Protein AF-A0A644Y5A4-F1 (afdb_monomer_lite)

Radius of gyration: 28.27 Å; chains: 1; bounding box: 52×27×98 Å

pLDDT: mean 76.36, std 12.82, range [35.81, 95.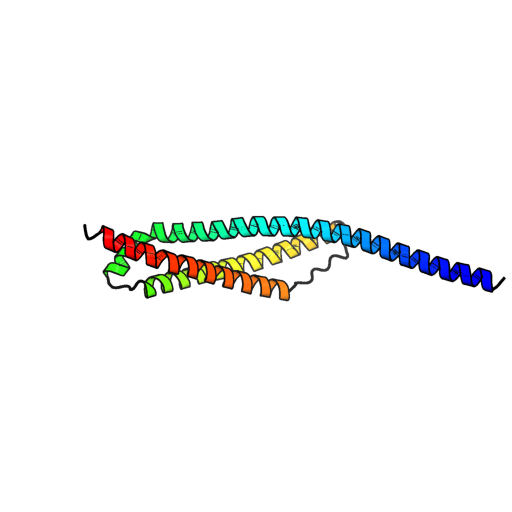69]

InterPro domains:
  IPR003838 ABC3 transporter permease, C-terminal [PF02687] (40-157)
  IPR050250 Macrolide Exporter MacB [PTHR30572] (35-153)

Secondary structure (DSSP, 8-state):
-HHHHHHHHHHHHHHHHHHHHHHHHHHHHHHHHHHHHHHHHHHHHHHHHHHHHHHHHHHHHHHTHHHHHHHHHTT--HHHHHHHHHHHHHHHHHHHHHHHHHHHHHHHHHHHHHHHHTT-TT------HHHHHHHHHHHHHHHHHHHHHHHHHHHHHHHHHHHHT--

Structure (mmCIF, N/CA/C/O backbone):
data_AF-A0A644Y5A4-F1
#
_entry.id   AF-A0A644Y5A4-F1
#
loop_
_atom_site.group_PDB
_atom_site.id
_atom_site.type_symbol
_atom_site.label_atom_id
_atom_site.label_alt_id
_atom_site.label_comp_id
_atom_site.label_asym_id
_atom_site.label_entity_id
_atom_site.label_seq_id
_atom_site.pdbx_PDB_ins_code
_atom_site.Cartn_x
_atom_site.Cartn_y
_atom_site.Cartn_z
_atom_site.occupancy
_atom_site.B_iso_or_equiv
_atom_site.auth_seq_id
_atom_site.auth_comp_id
_atom_site.auth_asym_id
_atom_site.auth_atom_id
_atom_site.pdbx_PDB_model_num
ATOM 1 N N . MET A 1 1 ? 18.375 -9.760 -67.165 1.00 59.16 1 MET A N 1
ATOM 2 C CA . MET A 1 1 ? 19.296 -9.225 -66.135 1.00 59.16 1 MET A CA 1
ATOM 3 C C . MET A 1 1 ? 18.565 -8.330 -65.129 1.00 59.16 1 MET A C 1
ATOM 5 O O . MET A 1 1 ? 18.614 -8.661 -63.956 1.00 59.16 1 MET A O 1
ATOM 9 N N . LYS A 1 2 ? 17.800 -7.303 -65.551 1.00 57.50 2 LYS A N 1
ATOM 10 C CA . LYS A 1 2 ? 16.959 -6.470 -64.651 1.00 57.50 2 LYS A CA 1
ATOM 11 C C . LYS A 1 2 ? 16.031 -7.269 -63.718 1.00 57.50 2 LYS A C 1
ATOM 13 O O . LYS A 1 2 ? 16.106 -7.089 -62.513 1.00 57.50 2 LYS A O 1
ATOM 18 N N . ASN A 1 3 ? 15.277 -8.229 -64.256 1.00 57.84 3 ASN A N 1
ATOM 19 C CA . ASN A 1 3 ? 14.334 -9.038 -63.465 1.00 57.84 3 ASN A CA 1
ATOM 20 C C . ASN A 1 3 ? 15.011 -9.928 -62.403 1.00 57.84 3 ASN A C 1
ATOM 22 O O . ASN A 1 3 ? 14.366 -10.336 -61.447 1.00 57.84 3 ASN A O 1
ATOM 26 N N . TYR A 1 4 ? 16.302 -10.244 -62.568 1.00 63.16 4 TYR A N 1
ATOM 27 C CA . TYR A 1 4 ? 17.053 -11.035 -61.589 1.00 63.16 4 TYR A CA 1
ATOM 28 C C . TYR A 1 4 ? 17.534 -10.150 -60.431 1.00 63.16 4 TYR A C 1
ATOM 30 O O . TYR A 1 4 ? 17.452 -10.552 -59.278 1.00 63.16 4 TYR A O 1
ATOM 38 N N . ILE A 1 5 ? 17.948 -8.914 -60.728 1.00 60.69 5 ILE A N 1
ATOM 39 C CA . ILE A 1 5 ? 18.369 -7.927 -59.723 1.00 60.69 5 ILE A CA 1
ATOM 40 C C . ILE A 1 5 ? 17.177 -7.488 -58.856 1.00 60.69 5 ILE A C 1
ATOM 42 O O . ILE A 1 5 ? 17.292 -7.453 -57.639 1.00 60.69 5 ILE A O 1
ATOM 46 N N . GLU A 1 6 ? 16.005 -7.273 -59.455 1.00 61.16 6 GLU A N 1
ATOM 47 C CA . GLU A 1 6 ? 14.773 -6.898 -58.737 1.00 61.16 6 GLU A CA 1
ATOM 48 C C . GLU A 1 6 ? 14.255 -8.015 -57.807 1.00 61.16 6 GLU A C 1
ATOM 50 O O . GLU A 1 6 ? 13.670 -7.755 -56.758 1.00 61.16 6 GLU A O 1
ATOM 55 N N . SER A 1 7 ? 14.515 -9.282 -58.156 1.00 58.22 7 SER A N 1
ATOM 56 C CA . SER A 1 7 ? 14.173 -10.429 -57.304 1.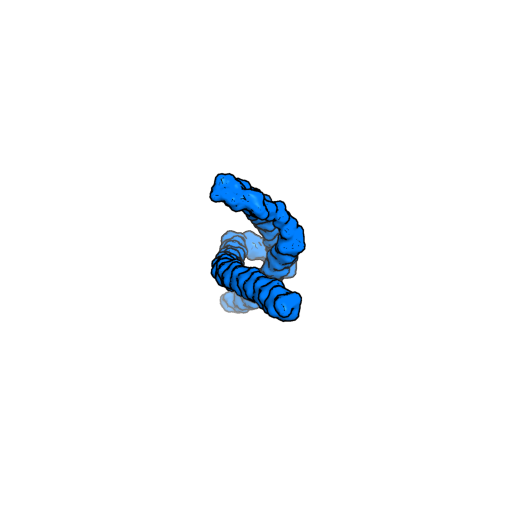00 58.22 7 SER A CA 1
ATOM 57 C C . SER A 1 7 ? 15.124 -10.627 -56.119 1.00 58.22 7 SER A C 1
ATOM 59 O O . SER A 1 7 ? 14.731 -11.240 -55.127 1.00 58.22 7 SER A O 1
ATOM 61 N N . LEU A 1 8 ? 16.357 -10.118 -56.213 1.00 61.16 8 LEU A N 1
ATOM 62 C CA . LEU A 1 8 ? 17.323 -10.131 -55.113 1.00 61.16 8 LEU A CA 1
ATOM 63 C C . LEU A 1 8 ? 17.004 -9.017 -54.109 1.00 61.16 8 LEU A C 1
ATOM 65 O O . LEU A 1 8 ? 16.943 -9.293 -52.917 1.00 61.16 8 LEU A O 1
ATOM 69 N N . ASP A 1 9 ? 16.666 -7.824 -54.602 1.00 63.38 9 ASP A N 1
ATOM 70 C CA . ASP A 1 9 ? 16.280 -6.658 -53.794 1.00 63.38 9 ASP A CA 1
ATOM 71 C C . ASP A 1 9 ? 15.036 -6.936 -52.924 1.00 63.38 9 ASP A C 1
ATOM 73 O O . ASP A 1 9 ? 15.061 -6.790 -51.703 1.00 63.38 9 ASP A O 1
ATOM 77 N N . LYS A 1 10 ? 13.981 -7.513 -53.522 1.00 61.19 10 LYS A N 1
ATOM 78 C CA . LYS A 1 10 ? 12.777 -7.945 -52.785 1.00 61.19 10 LYS A CA 1
ATOM 79 C C . LYS A 1 10 ? 13.045 -9.041 -51.754 1.00 61.19 10 LYS A C 1
ATOM 81 O O . LYS A 1 10 ? 12.351 -9.129 -50.743 1.00 61.19 10 LYS A O 1
ATOM 86 N N . LYS A 1 11 ? 14.001 -9.932 -52.025 1.00 62.38 11 LYS A N 1
ATOM 87 C CA . LYS A 1 11 ? 14.336 -11.034 -51.117 1.00 62.38 11 LYS A CA 1
ATOM 88 C C . LYS A 1 11 ? 15.134 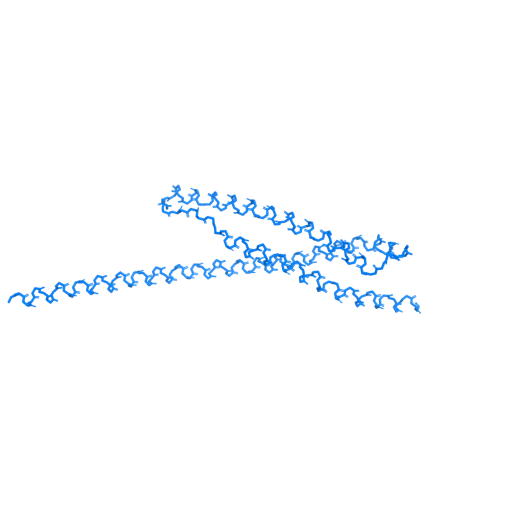-10.525 -49.918 1.00 62.38 11 LYS A C 1
ATOM 90 O O . LYS A 1 11 ? 14.873 -10.990 -48.814 1.00 62.38 11 LYS A O 1
ATOM 95 N N . ASP A 1 12 ? 16.031 -9.563 -50.115 1.00 63.09 12 ASP A N 1
ATOM 96 C CA . ASP A 1 12 ? 16.780 -8.915 -49.035 1.00 63.09 12 ASP A CA 1
ATOM 97 C C . ASP A 1 12 ? 15.883 -8.043 -48.139 1.00 63.09 12 ASP A C 1
ATOM 99 O O . ASP A 1 12 ? 16.025 -8.098 -46.918 1.00 63.09 12 ASP A O 1
ATOM 103 N N . GLU A 1 13 ? 14.885 -7.342 -48.690 1.00 61.03 13 GLU A N 1
ATOM 104 C CA . GLU A 1 13 ? 13.866 -6.618 -47.903 1.00 61.03 13 GLU A CA 1
ATOM 105 C C . GLU A 1 13 ? 13.022 -7.556 -47.022 1.00 61.03 13 GLU A C 1
ATOM 107 O O . GLU A 1 13 ? 12.784 -7.291 -45.837 1.00 61.03 13 GLU A O 1
ATOM 112 N N . HIS A 1 14 ? 12.587 -8.692 -47.574 1.00 62.09 14 HIS A N 1
ATOM 113 C CA . HIS A 1 14 ? 11.854 -9.706 -46.815 1.00 62.09 14 HIS A CA 1
ATOM 114 C C . HIS A 1 14 ? 12.734 -10.427 -45.785 1.00 62.09 14 HIS A C 1
ATOM 116 O O . HIS A 1 14 ? 12.249 -10.790 -44.715 1.00 62.09 14 HIS A O 1
ATOM 122 N N . LEU A 1 15 ? 14.025 -10.617 -46.069 1.00 62.69 15 LEU A N 1
ATOM 123 C CA . LEU A 1 15 ? 14.979 -11.189 -45.118 1.00 62.69 15 LEU A CA 1
ATOM 124 C C . LEU A 1 15 ? 15.313 -10.208 -43.988 1.00 62.69 15 LEU A C 1
ATOM 126 O O . LEU A 1 15 ? 15.423 -10.645 -42.844 1.00 62.69 15 LEU A O 1
ATOM 130 N N . GLN A 1 16 ? 15.421 -8.904 -44.262 1.00 63.84 16 GLN A N 1
ATOM 131 C CA . GLN A 1 16 ? 15.625 -7.882 -43.228 1.00 63.84 16 GLN A CA 1
ATOM 132 C C . GLN A 1 16 ? 14.393 -7.702 -42.345 1.00 63.84 16 GLN A C 1
ATOM 134 O O . GLN A 1 16 ? 14.535 -7.714 -41.127 1.00 63.84 16 GLN A O 1
ATOM 139 N N . SER A 1 17 ? 13.191 -7.611 -42.921 1.00 58.97 17 SER A N 1
ATOM 140 C CA . SER A 1 17 ? 11.951 -7.518 -42.133 1.00 58.97 17 SER A CA 1
ATOM 141 C C . SER A 1 17 ? 11.721 -8.769 -41.285 1.00 58.97 17 SER A C 1
ATOM 143 O O . SER A 1 17 ? 11.555 -8.650 -40.077 1.00 58.97 17 SER A O 1
ATOM 145 N N . ALA A 1 18 ? 11.866 -9.972 -41.853 1.00 64.00 18 ALA A N 1
ATOM 146 C CA . ALA A 1 18 ? 11.739 -11.214 -41.088 1.00 64.00 18 ALA A CA 1
ATOM 147 C C . ALA A 1 18 ? 12.816 -11.376 -39.996 1.00 64.00 18 ALA A C 1
ATOM 149 O O . ALA A 1 18 ? 12.563 -12.018 -38.977 1.00 64.00 18 ALA A O 1
ATOM 150 N N . SER A 1 19 ? 14.014 -10.811 -40.187 1.00 64.62 19 SER A N 1
ATOM 151 C CA . SER A 1 19 ? 15.073 -10.818 -39.165 1.00 64.62 19 SER A CA 1
ATOM 152 C C . SER A 1 19 ? 14.788 -9.810 -38.048 1.00 64.62 19 SER A C 1
ATOM 154 O O . SER A 1 19 ? 14.907 -10.168 -36.879 1.00 64.62 19 SER A O 1
ATOM 156 N N . ILE A 1 20 ? 14.342 -8.595 -38.388 1.00 65.56 20 ILE A N 1
ATOM 157 C CA . ILE A 1 20 ? 13.943 -7.559 -37.422 1.00 65.56 20 ILE A CA 1
ATOM 158 C C . ILE A 1 20 ? 12.722 -8.017 -36.615 1.00 65.56 20 ILE A C 1
ATOM 160 O O . ILE A 1 20 ? 12.717 -7.889 -35.394 1.00 65.56 20 ILE A O 1
ATOM 164 N N . ASP A 1 21 ? 11.724 -8.627 -37.257 1.00 71.12 21 ASP A N 1
ATOM 165 C CA . ASP A 1 21 ? 10.532 -9.152 -36.584 1.00 71.12 21 ASP A CA 1
ATOM 166 C C . ASP A 1 21 ? 10.888 -10.278 -35.606 1.00 71.12 21 ASP A C 1
ATOM 168 O O . ASP A 1 21 ? 10.373 -10.323 -34.489 1.00 71.12 21 ASP A O 1
ATOM 172 N N . LYS A 1 22 ? 11.833 -11.149 -35.980 1.00 68.31 22 LYS A N 1
ATOM 173 C CA . LYS A 1 22 ? 12.311 -12.238 -35.121 1.00 68.31 22 LYS A CA 1
ATOM 174 C C . LYS A 1 22 ? 13.164 -11.730 -33.955 1.00 68.31 22 LYS A C 1
ATOM 176 O O . LYS A 1 22 ? 13.051 -12.257 -32.849 1.00 68.31 22 LYS A O 1
ATOM 181 N N . GLU A 1 23 ? 13.982 -10.697 -34.156 1.00 70.06 23 GLU A N 1
ATOM 182 C CA . GLU A 1 23 ? 14.708 -10.025 -33.069 1.00 70.06 23 GLU A CA 1
ATOM 183 C C . GLU A 1 23 ? 13.754 -9.302 -32.106 1.00 70.06 23 GLU A C 1
ATOM 185 O O . GLU A 1 23 ? 13.920 -9.399 -30.888 1.00 70.06 23 GLU A O 1
ATOM 190 N N . LEU A 1 24 ? 12.709 -8.650 -32.625 1.00 65.69 24 LEU A N 1
ATOM 191 C CA . LEU A 1 24 ? 11.656 -8.031 -31.819 1.00 65.69 24 LEU A CA 1
ATOM 192 C C . LEU A 1 24 ? 10.834 -9.074 -31.057 1.00 65.69 24 LEU A C 1
ATOM 194 O O . LEU A 1 24 ? 10.485 -8.843 -29.900 1.00 65.69 24 LEU A O 1
ATOM 198 N N . GLU A 1 25 ? 10.543 -10.229 -31.652 1.00 75.50 25 GLU A N 1
ATOM 199 C CA . GLU A 1 25 ? 9.844 -11.326 -30.983 1.00 75.50 25 GLU A CA 1
ATOM 200 C C . GLU A 1 25 ? 10.690 -11.902 -29.838 1.00 75.50 25 GLU A C 1
ATOM 202 O O . GLU A 1 25 ? 10.206 -12.012 -28.711 1.00 75.50 25 GLU A O 1
ATOM 207 N N . VAL A 1 26 ? 11.983 -12.162 -30.063 1.00 73.50 26 VAL A N 1
ATOM 208 C CA . VAL A 1 26 ? 12.909 -12.643 -29.019 1.00 73.50 26 VAL A CA 1
ATOM 209 C C . VAL A 1 26 ? 13.109 -11.602 -27.905 1.00 73.50 26 VAL A C 1
ATOM 211 O O . VAL A 1 26 ? 13.135 -11.955 -26.717 1.00 73.50 26 VAL A O 1
ATOM 214 N N . ALA A 1 27 ? 13.182 -10.312 -28.247 1.00 73.06 27 ALA A N 1
ATOM 215 C CA . ALA A 1 27 ? 13.243 -9.225 -27.271 1.00 73.06 27 ALA A CA 1
ATOM 216 C C . ALA A 1 27 ? 11.942 -9.115 -26.456 1.00 73.06 27 ALA A C 1
ATOM 218 O O . ALA A 1 27 ? 11.987 -9.019 -25.227 1.00 73.06 27 ALA A O 1
ATOM 219 N N . ASN A 1 28 ? 10.777 -9.203 -27.105 1.00 80.44 28 ASN A N 1
ATOM 220 C CA . ASN A 1 28 ? 9.475 -9.172 -26.440 1.00 80.44 28 ASN A CA 1
ATOM 221 C C . ASN A 1 28 ? 9.260 -10.388 -25.535 1.00 80.44 28 ASN A C 1
ATOM 223 O O . ASN A 1 28 ? 8.749 -10.229 -24.427 1.00 80.44 28 ASN A O 1
ATOM 227 N N . LEU A 1 29 ? 9.700 -11.580 -25.943 1.00 79.06 29 LEU A N 1
ATOM 228 C CA . LEU A 1 29 ? 9.668 -12.784 -25.108 1.00 79.06 29 LEU A CA 1
ATOM 229 C C . LEU A 1 29 ? 10.534 -12.618 -23.850 1.00 79.06 29 LEU A C 1
ATOM 231 O O . LEU A 1 29 ? 10.096 -12.961 -22.747 1.00 79.06 29 LEU A O 1
ATOM 235 N N . SER A 1 30 ? 11.722 -12.023 -23.986 1.00 80.62 30 SER A N 1
ATOM 236 C CA . SER A 1 30 ? 12.632 -11.752 -22.861 1.00 80.62 30 SER A CA 1
ATOM 237 C C . SER A 1 30 ? 12.072 -10.688 -21.905 1.00 80.62 30 SER A C 1
ATOM 239 O O . SER A 1 30 ? 12.091 -10.859 -20.681 1.00 80.62 30 SER A O 1
ATOM 241 N N . ILE A 1 31 ? 11.495 -9.613 -22.453 1.00 83.25 31 ILE A N 1
ATOM 242 C CA . ILE A 1 31 ? 10.819 -8.559 -21.684 1.00 83.25 31 ILE A CA 1
ATOM 243 C C . ILE A 1 31 ? 9.589 -9.121 -20.966 1.00 83.25 31 ILE A C 1
ATOM 245 O O . ILE A 1 31 ? 9.388 -8.835 -19.786 1.00 83.25 31 ILE A O 1
ATOM 249 N N . ASN A 1 32 ? 8.767 -9.927 -21.640 1.00 87.62 32 ASN A N 1
ATOM 250 C CA . ASN A 1 32 ? 7.560 -10.505 -21.054 1.00 87.62 32 ASN A CA 1
ATOM 251 C C . ASN A 1 32 ? 7.898 -11.487 -19.926 1.00 87.62 32 ASN A C 1
ATOM 253 O O . ASN A 1 32 ? 7.291 -11.426 -18.860 1.00 87.62 32 ASN A O 1
ATOM 257 N N . SER A 1 33 ? 8.923 -12.320 -20.114 1.00 87.06 33 SER A N 1
ATOM 258 C CA . SER A 1 33 ? 9.408 -13.234 -19.074 1.00 87.06 33 SER A CA 1
ATOM 259 C C . SER A 1 33 ? 9.880 -12.467 -17.835 1.00 87.06 33 SER A C 1
ATOM 261 O O . SER A 1 33 ? 9.458 -12.766 -16.718 1.00 87.06 33 SER A O 1
ATOM 263 N N . THR A 1 34 ? 10.664 -11.402 -18.033 1.00 86.88 34 THR A N 1
ATOM 264 C CA . THR A 1 34 ? 11.126 -10.533 -16.937 1.00 86.88 34 THR A CA 1
ATOM 265 C C . THR A 1 34 ? 9.956 -9.840 -16.230 1.00 86.88 34 THR A C 1
ATOM 267 O O . THR A 1 34 ? 9.912 -9.800 -15.000 1.00 86.88 34 THR A O 1
ATOM 270 N N . LYS A 1 35 ? 8.970 -9.335 -16.987 1.00 86.44 35 LYS A N 1
ATOM 271 C CA . LYS A 1 35 ? 7.753 -8.717 -16.436 1.00 86.44 35 LYS A CA 1
ATOM 272 C C . LYS A 1 35 ? 6.962 -9.700 -15.580 1.00 86.44 35 LYS A C 1
ATOM 274 O O . LYS A 1 35 ? 6.591 -9.347 -14.466 1.00 86.44 35 LYS A O 1
ATOM 279 N N . ILE A 1 36 ? 6.720 -10.917 -16.064 1.00 91.75 36 ILE A N 1
ATOM 280 C CA . ILE A 1 36 ? 5.972 -11.943 -15.323 1.00 91.75 36 ILE A CA 1
ATOM 281 C C . ILE A 1 36 ? 6.675 -12.266 -14.002 1.00 91.75 36 ILE A C 1
ATOM 283 O O . ILE A 1 36 ? 6.028 -12.281 -12.954 1.00 91.75 36 ILE A O 1
ATOM 287 N N . MET A 1 37 ? 7.998 -12.452 -14.025 1.00 92.56 37 MET A N 1
ATOM 288 C CA . MET A 1 37 ? 8.776 -12.694 -12.807 1.00 92.56 37 MET A CA 1
ATOM 289 C C . MET A 1 37 ? 8.658 -11.518 -11.829 1.00 92.56 37 MET A C 1
ATOM 291 O O . MET A 1 37 ? 8.319 -11.726 -10.665 1.00 92.56 37 MET A O 1
ATOM 295 N N . ALA A 1 38 ? 8.842 -10.281 -12.297 1.00 89.19 38 ALA A N 1
ATOM 296 C CA . ALA A 1 38 ? 8.718 -9.091 -11.456 1.00 89.19 38 ALA A CA 1
ATOM 297 C C . ALA A 1 38 ? 7.309 -8.945 -10.852 1.00 89.19 38 ALA A C 1
ATOM 299 O O . ALA A 1 38 ? 7.171 -8.771 -9.641 1.00 89.19 38 ALA A O 1
ATOM 300 N N . TYR A 1 39 ? 6.254 -9.079 -11.661 1.00 90.06 39 TYR A N 1
ATOM 301 C CA . TYR A 1 39 ? 4.875 -8.977 -11.180 1.00 90.06 39 TYR A CA 1
ATOM 302 C C . TYR A 1 39 ? 4.505 -10.101 -10.209 1.00 90.06 39 TYR A C 1
ATOM 304 O O . TYR A 1 39 ? 3.779 -9.845 -9.251 1.00 90.06 39 TYR A O 1
ATOM 312 N N . SER A 1 40 ? 5.031 -11.316 -10.389 1.00 93.38 40 SER A N 1
ATOM 313 C CA . SER A 1 40 ? 4.792 -12.415 -9.446 1.00 93.38 40 SER A CA 1
ATOM 314 C C . SER A 1 40 ? 5.306 -12.088 -8.038 1.00 93.38 40 SER A C 1
ATOM 316 O O . SER A 1 40 ? 4.596 -12.300 -7.055 1.00 93.38 40 SER A O 1
ATOM 318 N N . LEU A 1 41 ? 6.488 -11.469 -7.936 1.00 95.19 41 LEU A N 1
ATOM 319 C CA . LEU A 1 41 ? 7.051 -11.022 -6.661 1.00 95.19 41 LEU A CA 1
ATOM 320 C C . LEU A 1 41 ? 6.213 -9.904 -6.038 1.00 95.19 41 LEU A C 1
ATOM 322 O O . LEU A 1 41 ? 5.944 -9.937 -4.838 1.00 95.19 41 LEU A O 1
ATOM 326 N N . VAL A 1 42 ? 5.751 -8.949 -6.851 1.00 91.50 42 VAL A N 1
ATOM 327 C CA . VAL A 1 42 ? 4.862 -7.869 -6.391 1.00 91.50 42 VAL A CA 1
ATOM 328 C C . VAL A 1 42 ? 3.575 -8.437 -5.796 1.00 91.50 42 VAL A C 1
ATOM 330 O O . VAL A 1 42 ? 3.152 -7.987 -4.734 1.00 91.50 42 VAL A O 1
ATOM 333 N N . VAL A 1 43 ? 2.975 -9.449 -6.428 1.00 92.38 43 VAL A N 1
ATOM 334 C CA . VAL A 1 43 ? 1.765 -10.107 -5.911 1.00 92.38 43 VAL A CA 1
ATOM 335 C C . VAL A 1 43 ? 2.035 -10.776 -4.562 1.00 92.38 43 VAL A C 1
ATOM 337 O O . VAL A 1 43 ? 1.265 -10.577 -3.625 1.00 92.38 43 VAL A O 1
ATOM 340 N N . ILE A 1 44 ? 3.141 -11.514 -4.427 1.00 95.69 44 ILE A N 1
ATOM 341 C CA . ILE A 1 44 ? 3.509 -12.179 -3.166 1.00 95.69 44 ILE A CA 1
ATOM 342 C C . ILE A 1 44 ? 3.696 -11.150 -2.043 1.00 95.69 44 ILE A C 1
ATOM 344 O O . ILE A 1 44 ? 3.113 -11.289 -0.967 1.00 95.69 44 ILE A O 1
ATOM 348 N N . ILE A 1 45 ? 4.461 -10.086 -2.301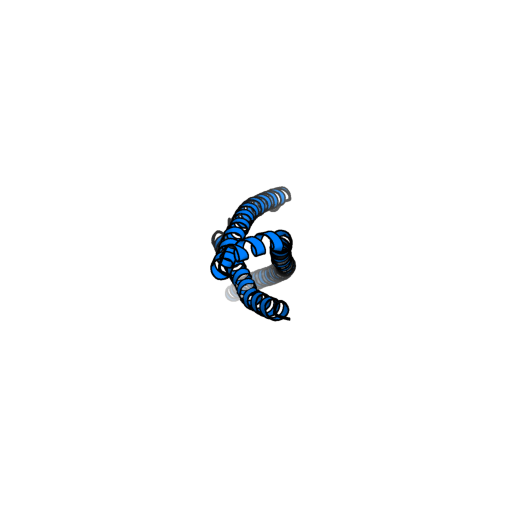 1.00 93.19 45 ILE A N 1
ATOM 349 C CA . ILE A 1 45 ? 4.687 -9.005 -1.332 1.00 93.19 45 ILE A CA 1
ATOM 350 C C . ILE A 1 45 ? 3.368 -8.300 -0.996 1.00 93.19 45 ILE A C 1
ATOM 352 O O . ILE A 1 45 ? 3.121 -7.984 0.167 1.00 93.19 45 ILE A O 1
ATOM 356 N N . GLY A 1 46 ? 2.495 -8.102 -1.985 1.00 90.00 46 GLY A N 1
ATOM 357 C CA . GLY A 1 46 ? 1.166 -7.528 -1.798 1.00 90.00 46 GLY A CA 1
ATOM 358 C C . GLY A 1 46 ? 0.298 -8.352 -0.848 1.00 90.00 46 GLY A C 1
ATOM 359 O O . GLY A 1 46 ? -0.317 -7.790 0.057 1.00 90.00 46 GLY A O 1
ATOM 360 N N . ILE A 1 47 ? 0.298 -9.682 -0.990 1.00 91.12 47 ILE A N 1
ATOM 361 C CA . ILE A 1 47 ? -0.433 -10.590 -0.092 1.00 91.12 47 ILE A CA 1
ATOM 362 C C . ILE A 1 47 ? 0.114 -10.492 1.337 1.00 91.12 47 ILE A C 1
ATOM 364 O O . ILE A 1 47 ? -0.663 -10.336 2.280 1.00 91.12 47 ILE A O 1
ATOM 368 N N . ILE A 1 48 ? 1.440 -10.522 1.504 1.00 92.81 48 ILE A N 1
ATOM 369 C CA . ILE A 1 48 ? 2.087 -10.387 2.820 1.00 92.81 48 ILE A CA 1
ATOM 370 C C . ILE A 1 48 ? 1.730 -9.037 3.458 1.00 92.81 48 ILE A C 1
ATOM 372 O O . ILE A 1 48 ? 1.363 -8.976 4.632 1.00 92.81 48 ILE A O 1
ATOM 376 N N . GLY A 1 49 ? 1.780 -7.954 2.680 1.00 88.38 49 GLY A N 1
ATOM 377 C CA . GLY A 1 49 ? 1.388 -6.620 3.126 1.00 88.38 49 GLY A CA 1
ATOM 378 C C . GLY A 1 49 ? -0.070 -6.566 3.578 1.00 88.38 49 GLY A C 1
ATOM 379 O O . GLY A 1 49 ? -0.365 -6.033 4.647 1.00 88.38 49 GLY A O 1
ATOM 380 N N . PHE A 1 50 ? -0.979 -7.181 2.820 1.00 84.06 50 PHE A N 1
ATOM 381 C CA . PHE A 1 50 ? -2.395 -7.238 3.175 1.00 84.06 50 PHE A CA 1
ATOM 382 C C . PHE A 1 50 ? -2.642 -8.023 4.472 1.00 84.06 50 PHE A C 1
ATOM 384 O O . PHE A 1 50 ? -3.397 -7.574 5.336 1.00 84.06 50 PHE A O 1
ATOM 391 N N . MET A 1 51 ? -1.957 -9.155 4.662 1.00 87.94 51 MET A N 1
ATOM 392 C CA . MET A 1 51 ? -2.014 -9.911 5.919 1.00 87.94 51 MET A CA 1
ATOM 393 C C . MET A 1 51 ? -1.497 -9.090 7.106 1.00 87.94 51 MET A C 1
ATOM 395 O O . MET A 1 51 ? -2.117 -9.095 8.171 1.00 87.94 51 MET A O 1
ATOM 399 N N . ASN A 1 52 ? -0.408 -8.339 6.922 1.00 88.62 52 ASN A N 1
ATOM 400 C CA . ASN A 1 52 ? 0.127 -7.460 7.961 1.00 88.62 52 ASN A CA 1
ATOM 401 C C . ASN A 1 52 ? -0.860 -6.354 8.350 1.00 88.62 52 ASN A C 1
ATOM 403 O O . ASN A 1 52 ? -0.997 -6.059 9.537 1.00 88.62 52 ASN A O 1
ATOM 407 N N . LEU A 1 53 ? -1.584 -5.781 7.383 1.00 81.56 53 LEU A N 1
ATOM 408 C CA . LEU A 1 53 ? -2.626 -4.788 7.658 1.00 81.56 53 LEU A CA 1
ATOM 409 C C . LEU A 1 53 ? -3.752 -5.372 8.519 1.00 81.56 53 LEU A C 1
ATOM 411 O O . LEU A 1 53 ? -4.125 -4.767 9.525 1.00 81.56 53 LEU A O 1
ATOM 415 N N . ILE A 1 54 ? -4.248 -6.568 8.178 1.00 80.50 54 ILE A N 1
ATOM 416 C CA . ILE A 1 54 ? -5.263 -7.270 8.980 1.00 80.50 54 ILE A CA 1
ATOM 417 C C . ILE A 1 54 ? -4.752 -7.493 10.407 1.00 80.50 54 ILE A C 1
ATOM 419 O O . ILE A 1 54 ? -5.431 -7.145 11.374 1.00 80.50 54 ILE A O 1
ATOM 423 N N . ASN A 1 55 ? -3.548 -8.052 10.543 1.00 84.31 55 ASN A N 1
ATOM 424 C CA . ASN A 1 55 ? -2.985 -8.404 11.842 1.00 84.31 55 ASN A CA 1
ATOM 425 C C . ASN A 1 55 ? -2.737 -7.168 12.724 1.00 84.31 55 ASN A C 1
ATOM 427 O O . ASN A 1 55 ? -3.009 -7.185 13.926 1.00 84.31 55 ASN A O 1
ATOM 431 N N . SER A 1 56 ? -2.280 -6.067 12.125 1.00 84.38 56 SER A N 1
ATOM 432 C CA . SER A 1 56 ? -2.099 -4.793 12.822 1.00 84.38 56 SER A CA 1
ATOM 433 C C . SER A 1 56 ? -3.434 -4.223 13.310 1.00 84.38 56 SER A C 1
ATOM 435 O O . SER A 1 56 ? -3.547 -3.821 14.469 1.00 84.38 56 SER A O 1
ATOM 437 N N . MET A 1 57 ? -4.474 -4.265 12.473 1.00 76.69 57 MET A N 1
ATOM 438 C CA . MET A 1 57 ? -5.798 -3.758 12.833 1.00 76.69 57 MET A CA 1
ATOM 439 C C . MET A 1 57 ? -6.443 -4.576 13.958 1.00 76.69 57 MET A C 1
ATOM 441 O O . MET A 1 57 ? -6.962 -4.000 14.912 1.00 76.69 57 MET A O 1
ATOM 445 N N . ILE A 1 58 ? -6.354 -5.908 13.899 1.00 80.00 58 ILE A N 1
ATOM 446 C CA . ILE A 1 58 ? -6.814 -6.793 14.981 1.00 80.00 58 ILE A CA 1
ATOM 447 C C . ILE A 1 58 ? -6.077 -6.465 16.282 1.00 80.00 58 ILE A C 1
ATOM 449 O O . ILE A 1 58 ? -6.710 -6.272 17.320 1.00 80.00 58 ILE A O 1
ATOM 453 N N . THR A 1 59 ? -4.749 -6.346 16.219 1.00 84.44 59 THR A N 1
ATOM 454 C CA . THR A 1 59 ? -3.919 -6.019 17.385 1.00 84.44 59 THR A CA 1
ATOM 455 C C . THR A 1 59 ? -4.331 -4.687 18.014 1.00 84.44 59 THR A C 1
ATOM 457 O O . THR A 1 59 ? -4.516 -4.627 19.227 1.00 84.44 59 THR A O 1
ATOM 460 N N . SER A 1 60 ? -4.549 -3.646 17.202 1.00 79.69 60 SER A N 1
ATOM 461 C CA . SER A 1 60 ? -5.006 -2.326 17.667 1.00 79.69 60 SER A CA 1
ATOM 462 C C . SER A 1 60 ? -6.348 -2.395 18.407 1.00 79.69 60 SER A C 1
ATOM 464 O O . SER A 1 60 ? -6.543 -1.746 19.437 1.00 79.69 60 SER A O 1
ATOM 466 N N . ILE A 1 61 ? -7.275 -3.235 17.935 1.00 78.12 61 ILE A N 1
ATOM 467 C CA . ILE A 1 61 ? -8.568 -3.403 18.602 1.00 78.12 61 ILE A CA 1
ATOM 468 C C . ILE A 1 61 ? -8.420 -4.184 19.914 1.00 78.12 61 ILE A C 1
ATOM 470 O O . ILE A 1 61 ? -9.044 -3.826 20.913 1.00 78.12 61 ILE A O 1
ATOM 474 N N . ILE A 1 62 ? -7.586 -5.228 19.944 1.00 80.88 62 ILE A N 1
ATOM 475 C CA . ILE A 1 62 ? -7.364 -6.041 21.149 1.00 80.88 62 ILE A CA 1
ATOM 476 C C . ILE A 1 62 ? -6.733 -5.205 22.266 1.00 80.88 62 ILE A C 1
ATOM 478 O O . ILE A 1 62 ? -7.205 -5.260 23.404 1.00 80.88 62 ILE A O 1
ATOM 482 N N . THR A 1 63 ? -5.710 -4.403 21.964 1.00 83.81 63 THR A N 1
ATOM 483 C CA . THR A 1 63 ? -5.031 -3.567 22.970 1.00 83.81 63 THR A CA 1
ATOM 484 C C . THR A 1 63 ? -5.964 -2.515 23.568 1.00 83.81 63 THR A C 1
ATOM 486 O O . THR A 1 63 ? -5.879 -2.227 24.761 1.00 83.81 63 THR A O 1
ATOM 489 N N . ARG A 1 64 ? -6.917 -2.004 22.779 1.00 84.44 64 ARG A N 1
ATOM 490 C CA . ARG A 1 64 ? -7.898 -0.987 23.195 1.00 84.44 64 ARG A CA 1
ATOM 491 C C . ARG A 1 64 ? -9.250 -1.565 23.612 1.00 84.44 64 ARG A C 1
ATOM 493 O O . ARG A 1 64 ? -10.170 -0.810 23.925 1.00 84.44 64 ARG A O 1
ATOM 500 N N . LYS A 1 65 ? -9.395 -2.894 23.687 1.00 80.44 65 LYS A N 1
ATOM 501 C CA . LYS A 1 65 ? -10.676 -3.564 23.984 1.00 80.44 65 LYS A CA 1
ATOM 502 C C . LYS A 1 65 ? -11.316 -3.061 25.285 1.00 80.44 65 LYS A C 1
ATOM 504 O O . LYS A 1 65 ? -12.530 -2.881 25.330 1.00 80.44 65 LYS A O 1
ATOM 509 N N . LYS A 1 66 ? -10.511 -2.781 26.321 1.00 80.94 66 LYS A N 1
ATOM 510 C CA . LYS A 1 66 ? -10.995 -2.232 27.603 1.00 80.94 66 LYS A CA 1
ATOM 511 C C . LYS A 1 66 ? -11.573 -0.822 27.457 1.00 80.94 66 LYS A C 1
ATOM 513 O O . LYS A 1 66 ? -12.661 -0.562 27.956 1.00 80.94 66 LYS A O 1
ATOM 518 N N . GLU A 1 67 ? -10.890 0.066 26.741 1.00 83.81 67 GLU A N 1
ATOM 519 C CA . GLU A 1 67 ? -11.356 1.437 26.483 1.00 83.81 67 GLU A CA 1
ATOM 520 C C . GLU A 1 67 ? -12.640 1.443 25.650 1.00 83.81 67 GLU A C 1
ATOM 522 O O . GLU A 1 67 ? -13.618 2.099 26.002 1.00 83.81 67 GLU A O 1
ATOM 527 N N . LEU A 1 68 ? -12.666 0.642 24.581 1.00 81.06 68 LEU A N 1
ATOM 528 C CA . LEU A 1 68 ? -13.827 0.483 23.707 1.00 81.06 68 LEU A CA 1
ATOM 529 C C . LEU A 1 68 ? -15.034 -0.120 24.446 1.00 81.06 68 LEU A C 1
ATOM 531 O O . LEU A 1 68 ? -16.173 0.256 24.167 1.00 81.06 68 LEU A O 1
ATOM 535 N N . GLY A 1 69 ? -14.796 -1.027 25.398 1.00 78.56 69 GLY A N 1
ATOM 536 C CA . GLY A 1 69 ? -15.824 -1.580 26.282 1.00 78.56 69 GLY A CA 1
ATOM 537 C C . GLY A 1 69 ? -16.388 -0.545 27.260 1.00 78.56 69 GLY A C 1
ATOM 538 O O . GLY A 1 69 ? -17.603 -0.465 27.425 1.00 78.56 69 GLY A O 1
ATOM 539 N N . MET A 1 70 ? -15.536 0.305 27.842 1.00 85.19 70 MET A N 1
ATOM 540 C CA . MET A 1 70 ? -15.981 1.417 28.695 1.00 85.19 70 MET A CA 1
ATOM 541 C C . MET A 1 70 ? -16.813 2.439 27.912 1.00 85.19 70 MET A C 1
ATOM 543 O O . MET A 1 70 ? -17.860 2.871 28.387 1.00 85.19 70 MET A O 1
ATOM 547 N N . LEU A 1 71 ? -16.409 2.778 26.684 1.00 83.50 71 LEU A N 1
ATOM 548 C CA . LEU A 1 71 ? -17.181 3.678 25.820 1.00 83.50 71 LEU A CA 1
ATOM 549 C C . LEU A 1 71 ? -18.568 3.107 25.487 1.00 83.50 71 LEU A C 1
ATOM 551 O O . LEU A 1 71 ? -19.555 3.841 25.507 1.00 83.50 71 LEU A O 1
ATOM 555 N N . GLN A 1 72 ? -18.668 1.799 25.231 1.00 80.56 72 GLN A N 1
ATOM 556 C CA . GLN A 1 72 ? -19.961 1.133 25.033 1.00 80.56 72 GLN A CA 1
ATOM 557 C C . GLN A 1 72 ? -20.823 1.137 26.302 1.00 80.56 72 GLN A C 1
ATOM 559 O O . GLN A 1 72 ? -22.030 1.342 26.201 1.00 80.56 72 GLN A O 1
ATOM 564 N N . ALA A 1 73 ? -20.224 0.986 27.488 1.00 79.44 73 ALA A N 1
ATOM 565 C CA . ALA A 1 73 ? -20.941 1.055 28.764 1.00 79.44 73 ALA A CA 1
ATOM 566 C C . ALA A 1 73 ? -21.520 2.453 29.058 1.00 79.44 73 ALA A C 1
ATOM 568 O O . ALA A 1 73 ? -22.571 2.562 29.681 1.00 79.44 73 ALA A O 1
ATOM 569 N N . ILE A 1 74 ? -20.878 3.517 28.561 1.00 85.94 74 ILE A N 1
ATOM 570 C CA . ILE A 1 74 ? -21.363 4.908 28.669 1.00 85.94 74 ILE A CA 1
ATOM 571 C C . ILE A 1 74 ? -22.451 5.216 27.610 1.00 85.94 74 ILE A C 1
ATOM 573 O O . ILE A 1 74 ? -23.089 6.265 27.655 1.00 85.94 74 ILE A O 1
ATOM 577 N N . GLY A 1 75 ? -22.719 4.291 26.678 1.00 84.25 75 GLY A N 1
ATOM 578 C CA . GLY A 1 75 ? -23.815 4.386 25.706 1.00 84.25 75 GLY A CA 1
ATOM 579 C C . GLY A 1 75 ? -23.386 4.486 24.240 1.00 84.25 75 GLY A C 1
ATOM 580 O O . GLY A 1 75 ? -24.229 4.742 23.377 1.00 84.25 75 GLY A O 1
ATOM 581 N N . LEU A 1 76 ? -22.103 4.281 23.917 1.00 83.44 76 LEU A N 1
ATOM 582 C CA . LEU A 1 76 ? -21.648 4.247 22.526 1.00 83.44 76 LEU A CA 1
ATOM 583 C C . LEU A 1 76 ? -22.263 3.047 21.790 1.00 83.44 76 LEU A C 1
ATOM 585 O O . LEU A 1 76 ? -22.091 1.891 22.174 1.00 83.44 76 LEU A O 1
ATOM 589 N N . THR A 1 77 ? -22.948 3.309 20.681 1.00 82.56 77 THR A N 1
ATOM 590 C CA . THR A 1 77 ? -23.515 2.241 19.848 1.00 82.56 77 THR A CA 1
ATOM 591 C C . THR A 1 77 ? -22.433 1.539 19.018 1.00 82.56 77 THR A C 1
ATOM 593 O O . THR A 1 77 ? -21.458 2.160 18.589 1.00 82.56 77 THR A O 1
ATOM 596 N N . ASN A 1 78 ? -22.649 0.264 18.668 1.00 75.38 78 ASN A N 1
ATOM 597 C CA . ASN A 1 78 ? -21.756 -0.493 17.772 1.00 75.38 78 ASN A CA 1
ATOM 598 C C . ASN A 1 78 ? -21.494 0.235 16.438 1.00 75.38 78 ASN A C 1
ATOM 600 O O . ASN A 1 78 ? -20.390 0.192 15.901 1.00 75.38 78 ASN A O 1
ATOM 604 N N . LYS A 1 79 ? -22.492 0.963 15.915 1.00 78.19 79 LYS A N 1
ATOM 605 C CA . LYS A 1 79 ? -22.354 1.753 14.680 1.00 78.19 79 LYS A CA 1
ATOM 606 C C . LYS A 1 79 ? -21.386 2.929 14.849 1.00 78.19 79 LYS A C 1
ATOM 608 O O . LYS A 1 79 ? -20.608 3.205 13.939 1.00 78.19 79 LYS A O 1
ATOM 613 N N . GLN A 1 80 ? -21.424 3.616 15.993 1.00 81.69 80 GLN A N 1
ATOM 614 C CA . GLN A 1 80 ? -20.508 4.722 16.294 1.00 81.69 80 GLN A CA 1
ATOM 615 C C . GLN A 1 80 ? -19.081 4.220 16.530 1.00 81.69 80 GLN A C 1
ATOM 617 O O . GLN A 1 80 ? -18.142 4.833 16.027 1.00 81.69 80 GLN A O 1
ATOM 622 N N . LEU A 1 81 ? -18.928 3.076 17.204 1.00 79.19 81 LEU A N 1
ATOM 623 C CA . LEU A 1 81 ? -17.640 2.403 17.385 1.00 79.19 81 LEU A CA 1
ATOM 624 C C . LEU A 1 81 ? -16.978 2.088 16.035 1.00 79.19 81 LEU A C 1
ATOM 626 O O . LEU A 1 81 ? -15.841 2.481 15.790 1.00 79.19 81 LEU A O 1
ATOM 630 N N . ILE A 1 82 ? -17.717 1.440 15.129 1.00 76.69 82 ILE A N 1
ATOM 631 C CA . ILE A 1 82 ? -17.217 1.091 13.792 1.00 76.69 82 ILE A CA 1
ATOM 632 C C . ILE A 1 82 ? -16.884 2.358 12.994 1.00 76.69 82 ILE A C 1
ATOM 634 O O . ILE A 1 82 ? -15.846 2.417 12.345 1.00 76.69 82 ILE A O 1
ATOM 638 N N . LYS A 1 83 ? -17.710 3.410 13.072 1.00 82.81 83 LYS A N 1
ATOM 639 C CA . LYS A 1 83 ? -17.422 4.682 12.392 1.00 82.81 83 LYS A CA 1
ATOM 640 C C . LYS A 1 83 ? -16.123 5.325 12.892 1.00 82.81 83 LYS A C 1
ATOM 642 O O . LYS A 1 83 ? -15.366 5.843 12.078 1.00 82.81 83 LYS A O 1
ATOM 647 N N . MET A 1 84 ? -15.858 5.279 14.197 1.00 84.62 84 MET A N 1
ATOM 648 C CA . MET A 1 84 ? -14.612 5.783 14.779 1.00 84.62 84 MET A CA 1
ATOM 649 C C . MET A 1 84 ? -13.402 4.994 14.267 1.00 84.62 84 MET A C 1
ATOM 651 O O . MET A 1 84 ? -12.448 5.597 13.780 1.00 84.62 84 MET A O 1
ATOM 655 N N . LEU A 1 85 ? -13.479 3.658 14.300 1.00 79.38 85 LEU A N 1
ATOM 656 C CA . LEU A 1 85 ? -12.419 2.784 13.788 1.00 79.38 85 LEU A CA 1
ATOM 657 C C . LEU A 1 85 ? -12.156 3.025 12.294 1.00 79.38 85 LEU A C 1
ATOM 659 O O . LEU A 1 85 ? -11.006 3.030 11.872 1.00 79.38 85 LEU A O 1
ATOM 663 N N . ASN A 1 86 ? -13.194 3.298 11.500 1.00 79.88 86 ASN A N 1
ATOM 664 C CA . ASN A 1 86 ? -13.041 3.610 10.076 1.00 79.88 86 ASN A CA 1
ATOM 665 C C . ASN A 1 86 ? -12.293 4.918 9.838 1.00 79.88 86 ASN A C 1
ATOM 667 O O . ASN A 1 86 ? -11.475 4.994 8.925 1.00 79.88 86 ASN A O 1
ATOM 671 N N . ILE A 1 87 ? -12.586 5.947 10.636 1.00 84.69 87 ILE A N 1
ATOM 672 C CA . ILE A 1 87 ? -11.904 7.240 10.537 1.00 84.69 87 ILE A CA 1
ATOM 673 C C . ILE A 1 87 ? -10.424 7.059 10.875 1.00 84.69 87 ILE A C 1
ATOM 675 O O . ILE A 1 87 ? -9.567 7.491 10.110 1.00 84.69 87 ILE A O 1
ATOM 679 N N . GLU A 1 88 ? -10.122 6.364 11.969 1.00 83.69 88 GLU A N 1
ATOM 680 C CA . GLU A 1 88 ? -8.749 6.051 12.368 1.00 83.69 88 GLU A CA 1
ATOM 681 C C . GLU A 1 88 ? -8.010 5.266 11.274 1.00 83.69 88 GLU A C 1
ATOM 683 O O . GLU A 1 88 ? -6.905 5.629 10.870 1.00 83.69 88 GLU A O 1
ATOM 688 N N . ALA A 1 89 ? -8.662 4.251 10.710 1.00 79.88 89 ALA A N 1
ATOM 689 C CA . ALA A 1 89 ? -8.094 3.444 9.643 1.00 79.88 89 ALA A CA 1
ATOM 690 C C . ALA A 1 89 ? -7.864 4.256 8.349 1.00 79.88 89 ALA A C 1
ATOM 692 O O . ALA A 1 89 ? -6.831 4.088 7.709 1.00 79.88 89 ALA A O 1
ATOM 693 N N . MET A 1 90 ? -8.755 5.193 7.994 1.00 83.81 90 MET A N 1
ATOM 694 C CA . MET A 1 90 ? -8.537 6.129 6.878 1.00 83.81 90 MET A CA 1
ATOM 695 C C . MET A 1 90 ? -7.308 7.017 7.091 1.00 83.81 90 MET A C 1
ATOM 697 O O . MET A 1 90 ? -6.561 7.245 6.140 1.00 83.81 90 MET A O 1
ATOM 701 N N . PHE A 1 91 ? -7.071 7.500 8.314 1.00 86.50 91 PHE A N 1
ATOM 702 C CA . PHE A 1 91 ? -5.862 8.267 8.630 1.00 86.50 91 PHE A CA 1
ATOM 703 C C . PHE A 1 91 ? -4.591 7.427 8.434 1.00 86.50 91 PHE A C 1
ATOM 705 O O . PHE A 1 91 ? -3.624 7.903 7.827 1.00 86.50 91 PHE A O 1
ATOM 712 N N . TYR A 1 92 ? -4.599 6.162 8.864 1.00 83.56 92 TYR A N 1
ATOM 713 C CA . TYR A 1 92 ? -3.494 5.233 8.604 1.00 83.56 92 TYR A CA 1
ATOM 714 C C . TYR A 1 92 ? -3.279 4.985 7.107 1.00 83.56 92 TYR A C 1
ATOM 716 O O . TYR A 1 92 ? -2.152 5.072 6.624 1.00 83.56 92 TYR A O 1
ATOM 724 N N . THR A 1 93 ? -4.340 4.742 6.336 1.00 83.44 93 THR A N 1
ATOM 725 C CA . THR A 1 93 ? -4.214 4.542 4.885 1.00 83.44 93 THR A CA 1
ATOM 726 C C . THR A 1 93 ? -3.692 5.788 4.183 1.00 83.44 93 THR A C 1
ATOM 728 O O . T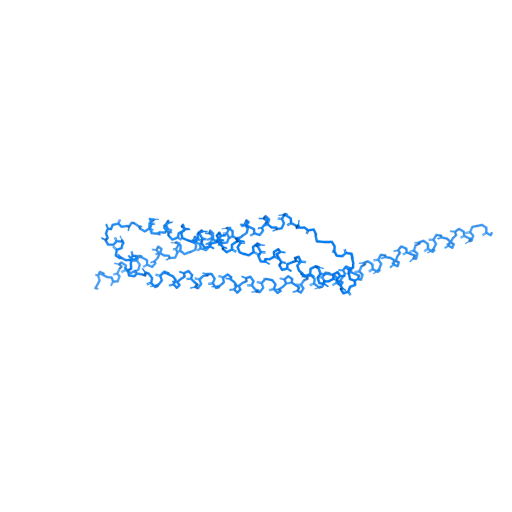HR A 1 93 ? -2.855 5.674 3.295 1.00 83.44 93 THR A O 1
ATOM 731 N N . LEU A 1 94 ? -4.139 6.981 4.579 1.00 87.31 94 LEU A N 1
ATOM 732 C CA . LEU A 1 94 ? -3.692 8.231 3.967 1.00 87.31 94 LEU A CA 1
ATOM 733 C C . LEU A 1 94 ? -2.202 8.486 4.223 1.00 87.31 94 LEU A C 1
ATOM 735 O O . LEU A 1 94 ? -1.462 8.821 3.300 1.00 87.31 94 LEU A O 1
ATOM 739 N N . THR A 1 95 ? -1.751 8.287 5.461 1.00 87.12 95 THR A N 1
ATOM 740 C CA . THR A 1 95 ? -0.331 8.424 5.829 1.00 87.12 95 THR A CA 1
ATOM 741 C C . THR A 1 95 ? 0.539 7.363 5.151 1.00 87.12 95 THR A C 1
ATOM 743 O O . THR A 1 95 ? 1.625 7.675 4.653 1.00 87.12 95 THR A O 1
ATOM 746 N N . MET A 1 96 ? 0.047 6.128 5.039 1.00 86.44 96 MET A N 1
ATOM 747 C CA . MET A 1 96 ? 0.711 5.056 4.296 1.00 86.44 96 MET A CA 1
ATOM 748 C C . MET A 1 96 ? 0.787 5.361 2.795 1.00 86.44 96 MET A C 1
ATOM 750 O O . MET A 1 96 ? 1.837 5.177 2.190 1.00 86.44 96 MET A O 1
ATOM 754 N N . LEU A 1 97 ? -0.284 5.874 2.186 1.00 88.25 97 LEU A N 1
ATOM 755 C CA . LEU A 1 97 ? -0.299 6.260 0.774 1.00 88.25 97 LEU A CA 1
ATOM 756 C C . LEU A 1 97 ? 0.669 7.409 0.493 1.00 88.25 97 LEU A C 1
ATOM 758 O O . LEU A 1 97 ? 1.441 7.336 -0.459 1.00 88.25 97 LEU A O 1
ATOM 762 N N . ALA A 1 98 ? 0.666 8.446 1.333 1.00 89.88 98 ALA A N 1
ATOM 763 C CA . ALA A 1 98 ? 1.567 9.584 1.184 1.00 89.88 98 ALA A CA 1
ATOM 764 C C . ALA A 1 98 ? 3.041 9.165 1.310 1.00 89.88 98 ALA A C 1
ATOM 766 O O . ALA A 1 98 ? 3.870 9.536 0.474 1.00 89.88 98 ALA A O 1
ATOM 767 N N . SER A 1 99 ? 3.369 8.348 2.316 1.00 89.50 99 SER A N 1
ATOM 768 C CA . SER A 1 99 ? 4.729 7.825 2.503 1.00 89.50 99 SER A CA 1
ATOM 769 C C . SER A 1 99 ? 5.135 6.862 1.385 1.00 89.50 99 SER A C 1
ATOM 771 O O . SER A 1 99 ? 6.227 7.002 0.839 1.00 89.50 99 SER A O 1
ATOM 773 N N . SER A 1 100 ? 4.253 5.949 0.973 1.00 88.44 100 SER A N 1
ATOM 774 C CA . SER A 1 100 ? 4.493 5.012 -0.129 1.00 88.44 100 SER A CA 1
ATOM 775 C C . SER A 1 100 ? 4.712 5.730 -1.458 1.00 88.44 100 SER A C 1
ATOM 777 O O . SER A 1 100 ? 5.647 5.386 -2.175 1.00 88.44 100 SER A O 1
ATOM 779 N N . LEU A 1 101 ? 3.922 6.760 -1.773 1.00 88.06 101 LEU A N 1
ATOM 780 C CA . LEU A 1 101 ? 4.093 7.526 -3.005 1.00 88.06 101 LEU A CA 1
ATOM 781 C C . LEU A 1 101 ? 5.412 8.304 -2.995 1.00 88.06 101 LEU A C 1
ATOM 783 O O . LEU A 1 101 ? 6.149 8.276 -3.979 1.00 88.06 101 LEU A O 1
ATOM 787 N N . THR A 1 102 ? 5.737 8.952 -1.875 1.00 90.00 102 THR A N 1
ATOM 788 C CA . THR A 1 102 ? 6.977 9.729 -1.727 1.00 90.00 102 THR A CA 1
ATOM 789 C C . THR A 1 102 ? 8.207 8.829 -1.836 1.00 90.00 102 THR A C 1
ATOM 791 O O . THR A 1 102 ? 9.114 9.098 -2.621 1.00 90.00 102 THR A O 1
ATOM 794 N N . LEU A 1 103 ? 8.228 7.722 -1.090 1.00 90.75 103 LEU A N 1
ATOM 795 C CA . LEU A 1 103 ? 9.345 6.779 -1.099 1.00 90.75 103 LEU A CA 1
ATOM 796 C C . LEU A 1 103 ? 9.419 5.997 -2.412 1.00 90.75 103 LEU A C 1
ATOM 798 O O . LEU A 1 103 ? 10.506 5.820 -2.949 1.00 90.75 103 LEU A O 1
ATOM 802 N N . GLY A 1 104 ? 8.285 5.561 -2.957 1.00 87.00 104 GLY A N 1
ATOM 803 C CA . GLY A 1 104 ? 8.222 4.793 -4.198 1.00 87.00 104 GLY A CA 1
ATOM 804 C C . GLY A 1 104 ? 8.693 5.599 -5.405 1.00 87.00 104 GLY A C 1
ATOM 805 O O . GLY A 1 104 ? 9.533 5.126 -6.168 1.00 87.00 104 GLY A O 1
ATOM 806 N N . THR A 1 105 ? 8.222 6.841 -5.548 1.00 84.62 105 THR A N 1
ATOM 807 C CA . THR A 1 105 ? 8.688 7.733 -6.624 1.00 84.62 105 THR A CA 1
ATOM 808 C C . THR A 1 105 ? 10.142 8.157 -6.423 1.00 84.62 105 THR A C 1
ATOM 810 O O . THR A 1 105 ? 10.903 8.165 -7.389 1.00 84.62 105 THR A O 1
ATOM 813 N N . GLY A 1 106 ? 10.559 8.442 -5.183 1.00 86.38 106 GLY A N 1
ATOM 814 C CA . GLY A 1 106 ? 11.942 8.795 -4.861 1.00 86.38 106 GLY A CA 1
ATOM 815 C C . GLY A 1 106 ? 12.927 7.669 -5.182 1.00 86.38 106 GLY A C 1
ATOM 816 O O . GLY A 1 106 ? 13.912 7.886 -5.887 1.00 86.38 106 GLY A O 1
ATOM 817 N N . LEU A 1 107 ? 12.636 6.446 -4.733 1.00 87.38 107 LEU A N 1
ATOM 818 C CA . LEU A 1 107 ? 13.446 5.266 -5.044 1.00 87.38 107 LEU A CA 1
ATOM 819 C C . LEU A 1 107 ? 13.416 4.936 -6.539 1.00 87.38 107 LEU A C 1
ATOM 821 O O . LEU A 1 107 ? 14.456 4.596 -7.097 1.00 87.38 107 LEU A O 1
ATOM 825 N N . GLY A 1 108 ? 12.264 5.087 -7.201 1.00 84.50 108 GLY A N 1
ATOM 826 C CA . GLY A 1 108 ? 12.138 4.910 -8.649 1.00 84.50 108 GLY A CA 1
ATOM 827 C C . GLY A 1 108 ? 13.035 5.868 -9.434 1.00 84.50 108 GLY A C 1
ATOM 828 O O . GLY A 1 108 ? 13.775 5.438 -10.319 1.00 84.50 108 GLY A O 1
ATOM 829 N N . TYR A 1 109 ? 13.047 7.149 -9.058 1.00 83.00 109 TYR A N 1
ATOM 830 C CA . TYR A 1 109 ? 13.924 8.151 -9.663 1.00 83.00 109 TYR A CA 1
ATOM 831 C C . TYR A 1 109 ? 15.409 7.825 -9.449 1.00 83.00 109 TYR A C 1
ATOM 833 O O . TYR A 1 109 ? 16.196 7.869 -10.397 1.00 83.00 109 TYR A O 1
ATOM 841 N N . ILE A 1 110 ? 15.796 7.445 -8.225 1.00 85.06 110 ILE A N 1
ATOM 842 C CA . ILE A 1 110 ? 17.180 7.060 -7.899 1.00 85.06 110 ILE A CA 1
ATOM 843 C C . ILE A 1 110 ? 17.602 5.817 -8.689 1.00 85.06 110 ILE A C 1
ATOM 845 O O . ILE A 1 110 ? 18.718 5.778 -9.208 1.00 85.06 110 ILE A O 1
ATOM 849 N N . ALA A 1 111 ? 16.720 4.824 -8.820 1.00 82.75 111 ALA A N 1
ATOM 850 C CA . ALA A 1 111 ? 16.987 3.619 -9.593 1.00 82.75 111 ALA A CA 1
ATOM 851 C C . ALA A 1 111 ? 17.245 3.959 -11.067 1.00 82.75 111 ALA A C 1
ATOM 853 O O . ALA A 1 111 ? 18.273 3.557 -11.609 1.00 82.75 111 ALA A O 1
ATOM 854 N N . VAL A 1 112 ? 16.380 4.763 -11.701 1.00 79.75 112 VAL A N 1
ATOM 855 C CA . VAL A 1 112 ? 16.596 5.190 -13.095 1.00 79.75 112 VAL A CA 1
ATOM 856 C C . VAL A 1 112 ? 17.884 5.995 -13.236 1.00 79.75 112 VAL A C 1
ATOM 858 O O . VAL A 1 112 ? 18.658 5.756 -14.161 1.00 79.75 112 VAL A O 1
ATOM 861 N N . TYR A 1 113 ? 18.167 6.904 -12.303 1.00 79.81 113 TYR A N 1
ATOM 862 C CA . TYR A 1 113 ? 19.416 7.660 -12.304 1.00 79.81 113 TYR A CA 1
ATOM 863 C C . TYR A 1 113 ? 20.652 6.745 -12.218 1.00 79.81 113 TYR A C 1
ATOM 865 O O . TYR A 1 113 ? 21.616 6.932 -12.964 1.00 79.81 113 TYR A O 1
ATOM 873 N N . ALA A 1 114 ? 20.612 5.717 -11.366 1.00 82.19 114 ALA A N 1
ATOM 874 C CA . ALA A 1 114 ? 21.681 4.730 -11.247 1.00 82.19 114 ALA A CA 1
ATOM 875 C C . ALA A 1 114 ? 21.861 3.912 -12.538 1.00 82.19 114 ALA A C 1
ATOM 877 O O . ALA A 1 114 ? 22.992 3.749 -12.996 1.00 82.19 114 ALA A O 1
ATOM 878 N N . PHE A 1 115 ? 20.766 3.474 -13.170 1.00 77.75 115 PHE A N 1
ATOM 879 C CA . PHE A 1 115 ? 20.803 2.742 -14.443 1.00 77.75 115 PHE A CA 1
ATOM 880 C C . PHE A 1 115 ? 21.325 3.586 -15.612 1.00 77.75 115 PHE A C 1
ATOM 882 O O . PHE A 1 115 ? 22.050 3.084 -16.473 1.00 77.75 115 PHE A O 1
ATOM 889 N N . ARG A 1 116 ? 21.029 4.891 -15.634 1.00 76.56 116 ARG A N 1
ATOM 890 C CA . ARG A 1 116 ? 21.602 5.807 -16.633 1.00 76.56 116 ARG A CA 1
ATOM 891 C C . ARG A 1 116 ? 23.122 5.901 -16.505 1.00 76.56 116 ARG A C 1
ATOM 893 O O . ARG A 1 116 ? 23.813 5.966 -17.517 1.00 76.56 116 ARG A O 1
ATOM 900 N N . LYS A 1 117 ? 23.652 5.857 -15.277 1.00 72.31 117 LYS A N 1
ATOM 901 C CA . LYS A 1 117 ? 25.099 5.917 -15.013 1.00 72.31 117 LYS A CA 1
ATOM 902 C C . LYS A 1 117 ? 25.844 4.643 -15.440 1.00 72.31 117 LYS A C 1
ATOM 904 O O . LYS A 1 117 ? 27.032 4.720 -15.734 1.00 72.31 117 LYS A O 1
ATOM 909 N N . THR A 1 118 ? 25.172 3.492 -15.499 1.00 74.12 118 THR A N 1
ATOM 910 C CA . THR A 1 118 ? 25.767 2.198 -15.885 1.00 74.12 118 THR A CA 1
ATOM 911 C C . THR A 1 118 ? 25.674 1.877 -17.383 1.00 74.12 118 THR A C 1
ATOM 913 O O . THR A 1 118 ? 26.089 0.796 -17.790 1.00 74.12 118 THR A O 1
ATOM 916 N N . GLY A 1 119 ? 25.194 2.810 -18.217 1.00 57.50 119 GLY A N 1
ATOM 917 C CA . GLY A 1 119 ? 25.225 2.694 -19.684 1.00 57.50 119 GLY A CA 1
ATOM 918 C C . GLY A 1 119 ? 23.856 2.627 -20.367 1.00 57.50 119 GLY A C 1
ATOM 919 O O . GLY A 1 119 ? 23.788 2.694 -21.592 1.00 57.50 119 GLY A O 1
ATOM 920 N N . ALA A 1 120 ? 22.751 2.576 -19.616 1.00 60.12 120 ALA A N 1
ATOM 921 C CA . ALA A 1 120 ? 21.395 2.611 -20.169 1.00 60.12 120 ALA A CA 1
ATOM 922 C C . ALA A 1 120 ? 20.891 4.061 -20.332 1.00 60.12 120 ALA A C 1
ATOM 924 O O . ALA A 1 120 ? 19.974 4.507 -19.643 1.00 60.12 120 ALA A O 1
ATOM 925 N N . SER A 1 121 ? 21.504 4.824 -21.247 1.00 54.47 121 SER A N 1
ATOM 926 C CA . SER A 1 121 ? 21.186 6.251 -21.473 1.00 54.47 121 SER A CA 1
ATOM 927 C C . SER A 1 121 ? 19.741 6.501 -21.958 1.00 54.47 121 SER A C 1
ATOM 929 O O . SER A 1 121 ? 19.205 7.590 -21.764 1.00 54.47 121 SER A O 1
ATOM 931 N N . TYR A 1 122 ? 19.086 5.477 -22.521 1.00 53.66 122 TYR A N 1
ATOM 932 C CA . TYR A 1 122 ? 17.712 5.516 -23.049 1.00 53.66 122 TYR A CA 1
ATOM 933 C C . TYR A 1 122 ? 16.609 5.335 -21.991 1.00 53.66 122 TYR A C 1
ATOM 935 O O . TYR A 1 122 ? 15.427 5.356 -22.328 1.00 53.66 122 TYR A O 1
ATOM 943 N N . ALA A 1 123 ? 16.963 5.134 -20.717 1.00 55.41 123 ALA A N 1
ATOM 944 C CA . ALA A 1 123 ? 15.987 5.008 -19.640 1.00 55.41 123 ALA A CA 1
ATOM 945 C C . ALA A 1 123 ? 15.386 6.383 -19.291 1.00 55.41 123 ALA A C 1
ATOM 947 O O . ALA A 1 123 ? 15.876 7.096 -18.411 1.00 55.41 123 ALA A O 1
ATOM 948 N N . SER A 1 124 ? 14.325 6.765 -19.997 1.00 58.09 124 SER A N 1
ATOM 949 C CA . SER A 1 124 ? 13.492 7.917 -19.648 1.00 58.09 124 SER A CA 1
ATOM 950 C C . SER A 1 124 ? 12.541 7.536 -18.513 1.00 58.09 124 SER A C 1
ATOM 952 O O . SER A 1 124 ? 11.783 6.575 -18.624 1.00 58.09 124 SER A O 1
ATOM 954 N N . TYR A 1 125 ? 12.579 8.282 -17.406 1.00 59.41 125 TYR A N 1
ATOM 955 C CA . TYR A 1 125 ? 11.608 8.126 -16.324 1.00 59.41 125 TYR A CA 1
ATOM 956 C C . TYR A 1 125 ? 10.328 8.877 -16.688 1.00 59.41 125 TYR A C 1
ATOM 958 O O . TYR A 1 125 ? 10.201 10.072 -16.427 1.00 59.41 125 TYR A O 1
ATOM 966 N N . GLU A 1 126 ? 9.385 8.183 -17.312 1.00 65.25 126 GLU A N 1
ATOM 967 C CA . GLU A 1 126 ? 8.023 8.685 -17.444 1.00 65.25 126 GLU A CA 1
ATOM 968 C C . GLU A 1 126 ? 7.240 8.304 -16.193 1.00 65.25 126 GLU A C 1
ATOM 970 O O . GLU A 1 126 ? 7.100 7.123 -15.882 1.00 65.25 126 GLU A O 1
ATOM 975 N N . ILE A 1 127 ? 6.742 9.303 -15.460 1.00 65.88 127 ILE A N 1
ATOM 976 C CA . ILE A 1 127 ? 5.873 9.068 -14.305 1.00 65.88 127 ILE A CA 1
ATOM 977 C C . ILE A 1 127 ? 4.536 8.548 -14.835 1.00 65.88 127 ILE A C 1
ATOM 979 O O . ILE A 1 127 ? 3.793 9.309 -15.465 1.00 65.88 127 ILE A O 1
ATOM 983 N N . PRO A 1 128 ? 4.169 7.288 -14.560 1.00 75.75 128 PRO A N 1
ATOM 984 C CA . PRO A 1 128 ? 2.943 6.734 -15.090 1.00 75.75 128 PRO A CA 1
ATOM 985 C C . PRO A 1 128 ? 1.770 7.143 -14.194 1.00 75.75 128 PRO A C 1
ATOM 987 O O . PRO A 1 128 ? 1.312 6.388 -13.333 1.00 75.75 128 PRO A O 1
ATOM 990 N N . LEU A 1 129 ? 1.266 8.362 -14.400 1.00 79.31 129 LEU A N 1
ATOM 991 C CA . LEU A 1 129 ? 0.180 8.951 -13.604 1.00 79.31 129 LEU A CA 1
ATOM 992 C C . LEU A 1 129 ? -1.054 8.042 -13.531 1.00 79.31 129 LEU A C 1
ATOM 994 O O . LEU A 1 129 ? -1.657 7.906 -12.469 1.00 79.31 129 LEU A O 1
ATOM 998 N N . ILE A 1 130 ? -1.392 7.359 -14.630 1.00 81.31 130 ILE A N 1
ATOM 999 C CA . ILE A 1 130 ? -2.537 6.442 -14.673 1.00 81.31 130 ILE A CA 1
ATOM 1000 C C . ILE A 1 130 ? -2.368 5.257 -13.711 1.00 81.31 130 ILE A C 1
ATOM 1002 O O . ILE A 1 130 ? -3.315 4.872 -13.033 1.00 81.31 130 ILE A O 1
ATOM 1006 N N . GLN A 1 131 ? -1.154 4.717 -13.590 1.00 82.38 131 GLN A N 1
ATOM 1007 C CA . GLN A 1 131 ? -0.856 3.574 -12.724 1.00 82.38 131 GLN A CA 1
ATOM 1008 C C . GLN A 1 131 ? -0.873 3.994 -11.253 1.00 82.38 131 GLN A C 1
ATOM 1010 O O . GLN A 1 131 ? -1.380 3.258 -10.409 1.00 82.38 131 GLN A O 1
ATOM 1015 N N . ILE A 1 132 ? -0.404 5.211 -10.957 1.00 83.69 132 ILE A N 1
ATOM 1016 C CA . ILE A 1 132 ? -0.490 5.805 -9.618 1.00 83.69 132 ILE A CA 1
ATOM 1017 C C . ILE A 1 132 ? -1.956 5.982 -9.208 1.00 83.69 132 ILE A C 1
ATOM 1019 O O . ILE A 1 132 ? -2.332 5.591 -8.105 1.00 83.69 132 ILE A O 1
ATOM 1023 N N . ILE A 1 133 ? -2.805 6.507 -10.098 1.00 86.25 133 ILE A N 1
ATOM 1024 C CA . ILE A 1 133 ? -4.241 6.663 -9.824 1.00 86.25 133 ILE A CA 1
ATOM 1025 C C . ILE A 1 133 ? -4.889 5.298 -9.566 1.00 86.25 133 ILE A C 1
ATOM 1027 O O . ILE A 1 133 ? -5.596 5.141 -8.571 1.00 86.25 133 ILE A O 1
ATOM 1031 N N . ILE A 1 134 ? -4.606 4.294 -10.403 1.00 87.62 134 ILE A N 1
ATOM 1032 C CA . ILE A 1 134 ? -5.111 2.925 -10.214 1.00 87.62 134 ILE A CA 1
ATOM 1033 C C . ILE A 1 134 ? -4.669 2.361 -8.855 1.00 87.62 134 ILE A C 1
ATOM 1035 O O . ILE A 1 134 ? -5.490 1.794 -8.137 1.00 87.62 134 ILE A O 1
ATOM 1039 N N . MET A 1 135 ? -3.407 2.556 -8.460 1.00 85.88 135 MET A N 1
ATOM 1040 C CA . MET A 1 135 ? -2.877 2.100 -7.170 1.00 85.88 135 MET A CA 1
ATOM 1041 C C . MET A 1 135 ? -3.569 2.776 -5.977 1.00 85.88 135 MET A C 1
ATOM 1043 O O . MET A 1 135 ? -3.882 2.109 -4.986 1.00 85.88 135 MET A O 1
ATOM 1047 N N . ILE A 1 136 ? -3.827 4.085 -6.067 1.00 86.75 136 ILE A N 1
ATOM 1048 C CA . ILE A 1 136 ? -4.535 4.843 -5.027 1.00 86.75 136 ILE A CA 1
ATOM 1049 C C . ILE A 1 136 ? -5.964 4.315 -4.886 1.00 86.75 136 ILE A C 1
ATOM 1051 O O . ILE A 1 136 ? -6.390 3.985 -3.778 1.00 86.75 136 ILE A O 1
ATOM 1055 N N . VAL A 1 137 ? -6.685 4.174 -6.003 1.00 88.81 137 VAL A N 1
ATOM 1056 C CA . VAL A 1 137 ? -8.054 3.642 -6.008 1.00 88.81 137 VAL A CA 1
ATOM 1057 C C . VAL A 1 137 ? -8.078 2.226 -5.433 1.00 88.81 137 VAL A C 1
ATOM 1059 O O . VAL A 1 137 ? -8.882 1.939 -4.549 1.00 88.81 137 VAL A O 1
ATOM 1062 N N . PHE A 1 138 ? -7.162 1.358 -5.864 1.00 87.81 138 PHE A N 1
ATOM 1063 C CA . PHE A 1 138 ? -7.073 -0.017 -5.377 1.00 87.81 138 PHE A CA 1
ATOM 1064 C C . PHE A 1 138 ? -6.795 -0.092 -3.869 1.00 87.81 138 PHE A C 1
ATOM 1066 O O . PHE A 1 138 ? -7.428 -0.879 -3.163 1.00 87.81 138 PHE A O 1
ATOM 1073 N N . SER A 1 139 ? -5.899 0.753 -3.355 1.00 86.19 139 SER A N 1
ATOM 1074 C CA . SER A 1 139 ? -5.596 0.832 -1.920 1.00 86.19 139 SER A CA 1
ATOM 1075 C C . SER A 1 139 ? -6.808 1.283 -1.101 1.00 86.19 139 SER A C 1
ATOM 1077 O O . SER A 1 139 ? -7.118 0.678 -0.076 1.00 86.19 139 SER A O 1
ATOM 1079 N N . ILE A 1 140 ? -7.540 2.301 -1.572 1.00 85.75 140 ILE A N 1
ATOM 1080 C CA . ILE A 1 140 ? -8.762 2.783 -0.909 1.00 85.75 140 ILE A CA 1
ATOM 1081 C C . ILE A 1 140 ? -9.840 1.694 -0.914 1.00 85.75 140 ILE A C 1
ATOM 1083 O O . ILE A 1 140 ? -10.458 1.432 0.117 1.00 85.75 140 ILE A O 1
ATOM 1087 N N . VAL A 1 141 ? -10.047 1.017 -2.048 1.00 87.56 141 VAL A N 1
ATOM 1088 C CA . VAL A 1 141 ? -11.015 -0.085 -2.156 1.00 87.56 141 VAL A CA 1
ATOM 1089 C C . VAL A 1 141 ? -10.638 -1.233 -1.220 1.00 87.56 141 VAL A C 1
ATOM 1091 O O . VAL A 1 141 ? -11.498 -1.734 -0.499 1.00 87.56 141 VAL A O 1
ATOM 1094 N N . SER A 1 142 ? -9.358 -1.605 -1.166 1.00 83.88 142 SER A N 1
ATOM 1095 C CA . SER A 1 142 ? -8.855 -2.648 -0.264 1.00 83.88 142 SER A CA 1
ATOM 1096 C C . SER A 1 142 ? -9.082 -2.288 1.207 1.00 83.88 142 SER A C 1
ATOM 1098 O O . SER A 1 142 ? -9.505 -3.138 1.991 1.00 83.88 142 SER A O 1
ATOM 1100 N N . GLN A 1 143 ? -8.888 -1.019 1.576 1.00 82.56 143 GLN A N 1
ATOM 1101 C CA . GLN A 1 143 ? -9.153 -0.515 2.925 1.00 82.56 143 GLN A CA 1
ATOM 1102 C C . GLN A 1 143 ? -10.641 -0.583 3.292 1.00 82.56 143 GLN A C 1
ATOM 1104 O O . GLN A 1 143 ? -11.003 -1.013 4.392 1.00 82.56 143 GLN A O 1
ATOM 1109 N N . LEU A 1 144 ? -11.517 -0.164 2.375 1.00 83.00 144 LEU A N 1
ATOM 1110 C CA . LEU A 1 144 ? -12.966 -0.237 2.563 1.00 83.00 144 LEU A CA 1
ATOM 1111 C C . LEU A 1 144 ? -13.439 -1.691 2.665 1.00 83.00 144 LEU A C 1
ATOM 1113 O O . LEU A 1 144 ? -14.297 -1.997 3.492 1.00 83.00 144 LEU A O 1
ATOM 1117 N N . LEU A 1 145 ? -12.848 -2.594 1.879 1.00 85.06 145 LEU A N 1
ATOM 1118 C CA . LEU A 1 145 ? -13.130 -4.024 1.935 1.00 85.06 145 LEU A CA 1
ATOM 1119 C C . LEU A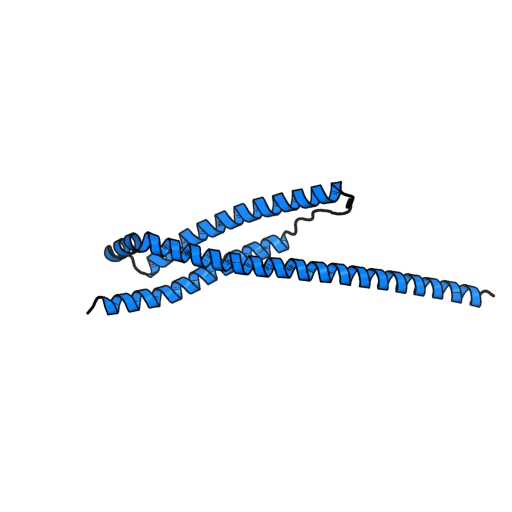 1 145 ? -12.723 -4.616 3.289 1.00 85.06 145 LEU A C 1
ATOM 1121 O O . LEU A 1 145 ? -13.527 -5.292 3.927 1.00 85.06 145 LEU A O 1
ATOM 1125 N N . LEU A 1 146 ? -11.508 -4.318 3.759 1.00 80.69 146 LEU A N 1
ATOM 1126 C CA . LEU A 1 146 ? -11.012 -4.760 5.063 1.00 80.69 146 LEU A CA 1
ATOM 1127 C C . LEU A 1 146 ? -11.930 -4.283 6.194 1.00 80.69 146 LEU A C 1
ATOM 1129 O O . LEU A 1 146 ? -12.372 -5.062 7.036 1.00 80.69 146 LEU A O 1
ATOM 1133 N N . THR A 1 147 ? -12.285 -3.004 6.148 1.00 77.62 147 THR A N 1
ATOM 1134 C CA . THR A 1 147 ? -13.229 -2.375 7.068 1.00 77.62 147 THR A CA 1
ATOM 1135 C C . THR A 1 147 ? -14.595 -3.066 7.057 1.00 77.62 147 THR A C 1
ATOM 1137 O O . THR A 1 147 ? -15.171 -3.344 8.110 1.00 77.62 147 THR A O 1
ATOM 1140 N N . TYR A 1 148 ? -15.121 -3.372 5.869 1.00 80.06 148 TYR A N 1
ATOM 1141 C CA . TYR A 1 148 ? -16.387 -4.079 5.710 1.00 80.06 148 TYR A CA 1
ATOM 1142 C C . TYR A 1 148 ? -16.325 -5.499 6.291 1.00 80.06 148 TYR A C 1
ATOM 1144 O O . TYR A 1 148 ? -17.240 -5.904 7.012 1.00 80.06 148 TYR A O 1
ATOM 1152 N N . LEU A 1 149 ? -15.239 -6.238 6.033 1.00 77.44 149 LEU A N 1
ATOM 1153 C CA . LEU A 1 149 ? -15.018 -7.583 6.572 1.00 77.44 149 LEU A CA 1
ATOM 1154 C C . LEU A 1 149 ? -14.975 -7.570 8.103 1.00 77.44 149 LEU A C 1
ATOM 1156 O O . LEU A 1 149 ? -15.657 -8.371 8.743 1.00 77.44 149 LEU A O 1
ATOM 1160 N N . ILE A 1 150 ? -14.246 -6.621 8.689 1.00 71.31 150 ILE A N 1
ATOM 1161 C CA . ILE A 1 150 ? -14.137 -6.468 10.142 1.00 71.31 150 ILE A CA 1
ATOM 1162 C C . ILE A 1 150 ? -15.482 -6.064 10.742 1.00 71.31 150 ILE A C 1
ATOM 1164 O O . ILE A 1 150 ? -15.936 -6.713 11.675 1.00 71.31 150 ILE A O 1
ATOM 1168 N N . SER A 1 151 ? -16.172 -5.071 10.176 1.00 70.38 151 SER A N 1
ATOM 1169 C CA . SER A 1 151 ? -17.511 -4.646 10.614 1.00 70.38 151 SER A CA 1
ATOM 1170 C C . SER A 1 151 ? -18.517 -5.804 10.611 1.00 70.38 151 SER A C 1
ATOM 1172 O O . SER A 1 151 ? -19.273 -6.007 11.567 1.00 70.38 151 SER A O 1
ATOM 1174 N N . ARG A 1 152 ? -18.497 -6.629 9.558 1.00 68.81 152 ARG A N 1
ATOM 1175 C CA . ARG A 1 152 ? -19.364 -7.805 9.444 1.00 68.81 152 ARG A CA 1
ATOM 1176 C C . ARG A 1 152 ? -19.019 -8.885 10.470 1.00 68.81 152 ARG A C 1
ATOM 1178 O O . ARG A 1 152 ? -19.936 -9.528 10.979 1.00 68.81 152 ARG A O 1
ATOM 1185 N N . ASN A 1 153 ? -17.739 -9.078 10.785 1.00 65.38 153 ASN A N 1
ATOM 1186 C CA . ASN A 1 153 ? -17.311 -10.066 11.775 1.00 65.38 153 ASN A CA 1
ATOM 1187 C C . ASN A 1 153 ? -17.534 -9.583 13.223 1.00 65.38 153 ASN A C 1
ATOM 1189 O O . ASN A 1 153 ? -18.014 -10.348 14.055 1.00 65.38 153 ASN A O 1
ATOM 1193 N N . PHE A 1 154 ? -17.312 -8.296 13.508 1.00 62.25 154 PHE A N 1
ATOM 1194 C CA . PHE A 1 154 ? -17.542 -7.676 14.821 1.00 62.25 154 PHE A CA 1
ATOM 1195 C C . PHE A 1 154 ? -18.999 -7.746 15.276 1.00 62.25 154 PHE A C 1
ATOM 1197 O O . PHE A 1 154 ? -19.276 -7.954 16.457 1.00 62.25 154 PHE A O 1
ATOM 1204 N N . ASN A 1 155 ? -19.949 -7.627 14.345 1.00 55.59 155 ASN A N 1
ATOM 1205 C CA . ASN A 1 155 ? -21.362 -7.799 14.678 1.00 55.59 155 ASN A CA 1
ATOM 1206 C C . ASN A 1 155 ? -21.662 -9.209 15.212 1.00 55.59 155 ASN A C 1
ATOM 1208 O O . ASN A 1 155 ? -22.545 -9.345 16.052 1.00 55.59 155 ASN A O 1
ATOM 1212 N N . LYS A 1 156 ? -20.913 -10.239 14.793 1.00 52.16 156 LYS A N 1
ATOM 1213 C CA . LYS A 1 156 ? -21.076 -11.608 15.303 1.00 52.16 156 LYS A CA 1
ATOM 1214 C C . LYS A 1 156 ? -20.431 -11.795 16.675 1.00 52.16 156 LYS A C 1
ATOM 1216 O O . LYS A 1 156 ? -21.072 -12.362 17.551 1.00 52.16 156 LYS A O 1
ATOM 1221 N N . GLU A 1 157 ? -19.224 -11.277 16.897 1.00 52.12 157 GLU A N 1
ATOM 1222 C CA . GLU A 1 157 ? -18.571 -11.395 18.212 1.00 52.12 157 GLU A CA 1
ATOM 1223 C C . GLU A 1 157 ? -19.288 -10.588 19.302 1.00 52.12 157 GLU A C 1
ATOM 1225 O O . GLU A 1 157 ? -19.501 -11.103 20.396 1.00 52.12 157 GLU A O 1
ATOM 1230 N N . SER A 1 158 ? -19.780 -9.380 18.993 1.00 46.72 158 SER A N 1
ATOM 1231 C CA . SER A 1 158 ? -20.570 -8.598 19.962 1.00 46.72 158 SER A CA 1
ATOM 1232 C C . SER A 1 158 ? -21.920 -9.241 20.323 1.00 46.72 158 SER A C 1
ATOM 1234 O O . SER A 1 158 ? -22.469 -8.942 21.381 1.00 46.72 158 SER A O 1
ATOM 1236 N N . LEU A 1 159 ? -22.464 -10.118 19.467 1.00 45.47 159 LEU A N 1
ATOM 1237 C CA . LEU A 1 159 ? -23.671 -10.902 19.755 1.00 45.47 159 LEU A CA 1
ATOM 1238 C C . LEU A 1 159 ? -23.355 -12.130 20.621 1.00 45.47 159 LEU A C 1
ATOM 1240 O O . LEU A 1 159 ? -24.130 -12.445 21.519 1.00 45.47 159 LEU A O 1
ATOM 1244 N N . ILE A 1 160 ? -22.221 -12.796 20.387 1.00 50.22 160 ILE A N 1
ATOM 1245 C CA . ILE A 1 160 ? -21.828 -14.018 21.108 1.00 50.22 160 ILE A CA 1
ATOM 1246 C C . ILE A 1 160 ? -21.342 -13.695 22.533 1.00 50.22 160 ILE A C 1
ATOM 1248 O O . ILE A 1 160 ? -21.735 -14.383 23.475 1.00 50.22 160 ILE A O 1
ATOM 1252 N N . ASP A 1 161 ? -20.599 -12.601 22.733 1.00 52.97 161 ASP A N 1
ATOM 1253 C CA . ASP A 1 161 ? -20.191 -12.157 24.079 1.00 52.97 161 ASP A CA 1
ATOM 1254 C C . ASP A 1 161 ? -21.380 -11.633 24.914 1.00 52.97 161 ASP A C 1
ATOM 1256 O O . ASP A 1 161 ? -21.353 -11.715 26.139 1.00 52.97 161 ASP A O 1
ATOM 1260 N N . ARG A 1 162 ? -22.465 -11.158 24.278 1.00 53.25 162 ARG A N 1
ATOM 1261 C CA . ARG A 1 162 ? -23.705 -10.766 24.982 1.00 53.25 162 ARG A CA 1
ATOM 1262 C C . ARG A 1 162 ? -24.516 -11.953 25.498 1.00 53.25 162 ARG A C 1
ATOM 1264 O O . ARG A 1 162 ? -25.248 -11.790 26.466 1.00 53.25 162 ARG A O 1
ATOM 1271 N N . VAL A 1 163 ? -24.403 -13.123 24.870 1.00 52.56 163 VAL A N 1
ATOM 1272 C CA . VAL A 1 163 ? -25.077 -14.346 25.338 1.00 52.56 163 VAL A CA 1
ATOM 1273 C C . VAL A 1 163 ? -24.287 -14.996 26.473 1.00 52.56 163 VAL A C 1
ATOM 1275 O O . VAL A 1 163 ? -24.882 -15.474 27.428 1.00 52.56 163 VAL A O 1
ATOM 1278 N N . ARG A 1 164 ? -22.952 -14.938 26.424 1.00 51.28 164 ARG A N 1
ATOM 1279 C CA . ARG A 1 164 ? -22.078 -15.558 27.432 1.00 51.28 164 ARG A CA 1
ATOM 1280 C C . ARG A 1 164 ? -21.990 -14.798 28.762 1.00 51.28 164 ARG A C 1
ATOM 1282 O O . ARG A 1 164 ? -21.452 -15.335 29.717 1.00 51.28 164 ARG A O 1
ATOM 1289 N N . TYR A 1 165 ? -22.484 -13.561 28.818 1.00 48.25 165 TYR A N 1
ATOM 1290 C CA . TYR A 1 165 ? -22.548 -12.754 30.047 1.00 48.25 165 TYR A CA 1
ATOM 1291 C C . TYR A 1 165 ? -23.927 -12.785 30.731 1.00 48.25 165 TYR A C 1
ATOM 1293 O O . TYR A 1 165 ? -24.114 -12.120 31.747 1.00 48.25 165 TYR A O 1
ATOM 1301 N N . ASN A 1 166 ? -24.886 -13.522 30.159 1.00 43.59 166 ASN A N 1
ATOM 1302 C CA . ASN A 1 166 ? -26.206 -13.773 30.744 1.00 43.59 166 ASN A CA 1
ATOM 1303 C C . ASN A 1 166 ? -26.326 -15.185 31.354 1.00 43.59 166 ASN A C 1
ATOM 1305 O O . ASN A 1 166 ? -27.436 -15.597 31.690 1.00 43.59 166 ASN A O 1
ATOM 1309 N N . GLU A 1 167 ? -25.206 -15.894 31.516 1.00 35.81 167 GLU A N 1
ATOM 1310 C CA . GLU A 1 167 ? -25.076 -17.077 32.379 1.00 35.81 167 GLU A CA 1
ATOM 1311 C C . GLU A 1 167 ? -24.017 -16.830 33.457 1.00 35.81 167 GLU A C 1
ATOM 1313 O O . GLU A 1 167 ? -22.946 -16.274 33.115 1.00 35.81 167 GLU A O 1
#

Organism: NCBI:txid1076179

Foldseek 3Di:
DVVVVVVVVVVVVVVVVVVVVVVVVVVVVVVVVVVVVVVVVVVVVVVVVLVVLLVVLVVVCVVCVVVLVVVVVVPDDLVNSLVVSLVVLVVVLVVVLVVCVVVVVVVVVVVLVVVCVVPPVVSDDDDPVVVSVVVSVVSVVSSVVSSVVCSVVVVVVVVVVVVVVVD

Sequence (167 aa):
MKNYIESLDKKDEHLQSASIDKELEVANLSINSTKIMAYSLVVIIGIIGFMNLINSMITSIITRKKELGMLQAIGLTNKQLIKMLNIEAMFYTLTMLASSLTLGTGLGYIAVYAFRKTGASYASYEIPLIQIIIMIVFSIVSQLLLTYLISRNFNKESLIDRVRYNE